Protein AF-A0A2P8EGB6-F1 (afdb_monomer_lite)

Organism: NCBI:txid648780

Structure (mmCIF, N/CA/C/O backbone):
data_AF-A0A2P8EGB6-F1
#
_entry.id   AF-A0A2P8EGB6-F1
#
loop_
_atom_site.group_PDB
_atom_site.id
_atom_site.type_symbol
_atom_site.label_atom_id
_atom_site.label_alt_id
_atom_site.label_comp_id
_atom_site.label_asym_id
_atom_site.label_entity_id
_atom_site.label_seq_id
_atom_site.pdbx_PDB_ins_code
_atom_site.Cartn_x
_atom_site.Cartn_y
_atom_site.Cartn_z
_atom_site.occupancy
_atom_site.B_iso_or_equiv
_atom_site.auth_seq_id
_atom_site.auth_comp_id
_atom_site.auth_asym_id
_atom_site.auth_atom_id
_atom_site.pdbx_PDB_model_num
ATOM 1 N N . MET A 1 1 ? -10.334 24.115 -2.825 1.00 45.19 1 MET A N 1
ATOM 2 C CA . MET A 1 1 ? -9.794 22.973 -2.061 1.00 45.19 1 MET A CA 1
ATOM 3 C C . MET A 1 1 ? -8.291 22.975 -2.270 1.00 45.19 1 MET A C 1
ATOM 5 O O . MET A 1 1 ? -7.832 22.592 -3.334 1.00 45.19 1 MET A O 1
ATOM 9 N N . THR A 1 2 ? -7.542 23.556 -1.335 1.00 49.91 2 THR A N 1
ATOM 10 C CA . THR A 1 2 ? -6.092 23.734 -1.488 1.00 49.91 2 THR A CA 1
ATOM 11 C C . THR A 1 2 ? -5.407 22.552 -0.816 1.00 49.91 2 THR A C 1
ATOM 13 O O . THR A 1 2 ? -5.345 22.494 0.410 1.00 49.91 2 THR A O 1
ATOM 16 N N . THR A 1 3 ? -4.961 21.571 -1.601 1.00 62.94 3 THR A N 1
ATOM 17 C CA . THR A 1 3 ? -4.206 20.421 -1.089 1.00 62.94 3 THR A CA 1
ATOM 18 C C . THR A 1 3 ? -2.882 20.918 -0.523 1.00 62.94 3 THR A C 1
ATOM 20 O O . THR A 1 3 ? -2.022 21.402 -1.256 1.00 62.94 3 THR A O 1
ATOM 23 N N . ARG A 1 4 ? -2.714 20.826 0.796 1.00 66.56 4 ARG A N 1
ATOM 24 C CA . ARG A 1 4 ? -1.430 21.082 1.449 1.00 66.56 4 ARG A CA 1
ATOM 25 C C . ARG A 1 4 ? -0.561 19.845 1.232 1.00 66.56 4 ARG A C 1
ATOM 27 O O . ARG A 1 4 ? -0.894 18.778 1.741 1.00 66.56 4 ARG A O 1
ATOM 34 N N . ILE A 1 5 ? 0.523 19.974 0.471 1.00 69.06 5 ILE A N 1
ATOM 35 C CA . ILE A 1 5 ? 1.498 18.890 0.318 1.00 69.06 5 ILE A CA 1
ATOM 36 C C . ILE A 1 5 ? 2.206 18.737 1.668 1.00 69.06 5 ILE A C 1
ATOM 38 O O . ILE A 1 5 ? 2.960 19.614 2.089 1.00 69.06 5 ILE A O 1
ATOM 42 N N . ARG A 1 6 ? 1.902 17.652 2.387 1.00 81.06 6 ARG A N 1
A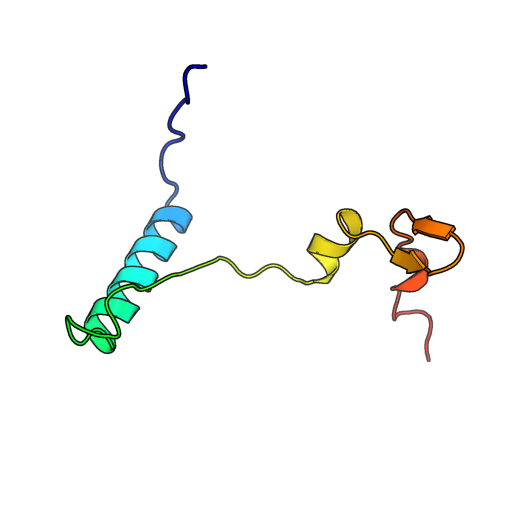TOM 43 C CA . ARG A 1 6 ? 2.687 17.231 3.551 1.00 81.06 6 ARG A CA 1
ATOM 44 C C . ARG A 1 6 ? 4.101 16.899 3.061 1.00 81.06 6 ARG A C 1
ATOM 46 O O . ARG A 1 6 ? 4.243 16.246 2.033 1.00 81.06 6 ARG A O 1
ATOM 53 N N . GLY A 1 7 ? 5.129 17.354 3.777 1.00 85.06 7 GLY A N 1
ATOM 54 C CA . GLY A 1 7 ? 6.511 16.976 3.471 1.00 85.06 7 GLY A CA 1
ATOM 55 C C . GLY A 1 7 ? 6.710 15.462 3.593 1.00 85.06 7 GLY A C 1
ATOM 56 O O . GLY A 1 7 ? 6.149 14.850 4.505 1.00 85.06 7 GLY A O 1
ATOM 57 N N . LEU A 1 8 ? 7.490 14.883 2.677 1.00 89.88 8 LEU A N 1
ATOM 58 C CA . LEU A 1 8 ? 7.826 13.457 2.687 1.00 89.88 8 LEU A CA 1
ATOM 59 C C . LEU A 1 8 ? 8.660 13.124 3.926 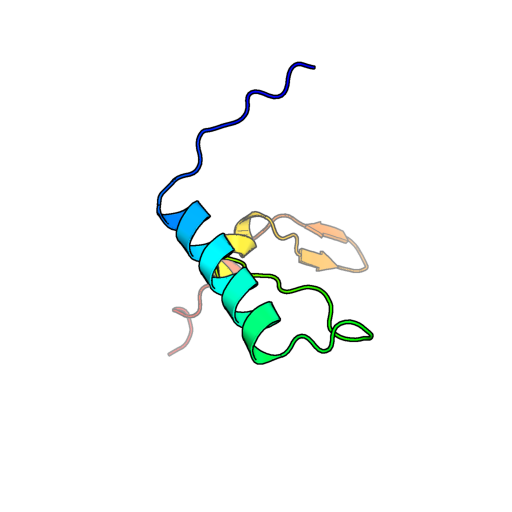1.00 89.88 8 LEU A C 1
ATOM 61 O O . LEU A 1 8 ? 9.647 13.803 4.218 1.00 89.88 8 LEU A O 1
ATOM 65 N N . THR A 1 9 ? 8.260 12.087 4.654 1.00 93.44 9 THR A N 1
ATOM 66 C CA . THR A 1 9 ? 9.058 11.536 5.752 1.00 93.44 9 THR A CA 1
ATOM 67 C C . THR A 1 9 ? 10.174 10.634 5.205 1.00 93.44 9 THR A C 1
ATOM 69 O O . THR A 1 9 ? 10.117 10.219 4.045 1.00 93.44 9 THR A O 1
ATOM 72 N N . PRO A 1 10 ? 11.184 10.274 6.018 1.00 95.12 10 PRO A N 1
ATOM 73 C CA . PRO A 1 10 ? 12.178 9.273 5.624 1.00 95.12 10 PRO A CA 1
ATOM 74 C C . PRO A 1 10 ? 11.553 7.941 5.188 1.00 95.12 10 PRO A C 1
ATOM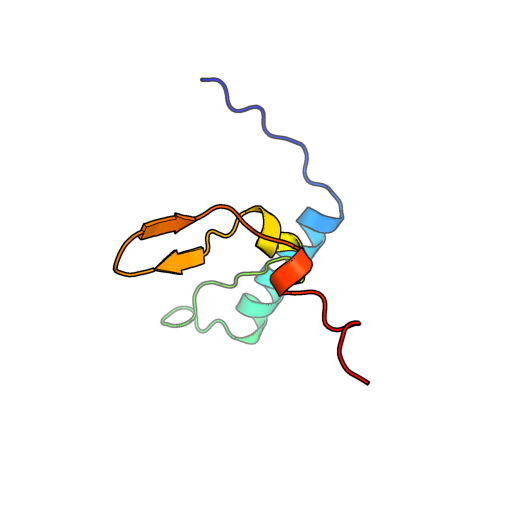 76 O O . PRO A 1 10 ? 11.989 7.356 4.200 1.00 95.12 10 PRO A O 1
ATOM 79 N N . ASP A 1 11 ? 10.482 7.506 5.856 1.00 93.69 11 ASP A N 1
ATOM 80 C CA . ASP A 1 11 ? 9.764 6.289 5.477 1.00 93.69 11 ASP A CA 1
ATOM 81 C C . ASP A 1 11 ? 9.078 6.434 4.117 1.00 93.69 11 ASP A C 1
ATOM 83 O O . ASP A 1 11 ? 8.876 5.440 3.421 1.00 93.69 11 ASP A O 1
ATOM 87 N N . ASP A 1 12 ? 8.626 7.638 3.745 1.00 94.06 12 ASP A N 1
ATOM 88 C CA . ASP A 1 12 ? 8.016 7.879 2.432 1.00 94.06 12 ASP A CA 1
ATOM 89 C C . ASP A 1 12 ? 9.088 7.784 1.341 1.00 94.06 12 ASP A C 1
ATOM 91 O O . ASP A 1 12 ? 8.875 7.148 0.309 1.00 94.06 12 ASP A O 1
ATOM 95 N N . VAL A 1 13 ? 10.272 8.346 1.602 1.00 95.94 13 VAL A N 1
ATOM 96 C CA . VAL A 1 13 ? 11.431 8.248 0.704 1.00 95.94 13 VAL A CA 1
ATOM 97 C C . VAL A 1 13 ? 11.875 6.792 0.540 1.00 95.94 13 VAL A C 1
ATOM 99 O O . VAL A 1 13 ? 12.140 6.363 -0.580 1.00 95.94 13 VAL A O 1
ATOM 102 N N . ALA A 1 14 ? 11.884 6.002 1.617 1.00 96.19 14 ALA A N 1
ATOM 103 C CA . ALA A 1 14 ? 12.246 4.587 1.556 1.00 96.19 14 ALA A CA 1
ATOM 104 C C . ALA A 1 14 ? 11.329 3.773 0.620 1.00 96.19 14 ALA A C 1
ATOM 106 O O . ALA A 1 14 ? 11.817 2.922 -0.123 1.00 96.19 14 ALA A O 1
ATOM 107 N N . LEU A 1 15 ? 10.020 4.058 0.596 1.00 96.62 15 LEU A N 1
ATOM 108 C CA . LEU A 1 15 ? 9.094 3.410 -0.342 1.00 96.62 15 LEU A CA 1
ATOM 109 C C . LEU A 1 15 ? 9.385 3.788 -1.796 1.00 96.62 15 LEU A C 1
ATOM 111 O O . LEU A 1 15 ? 9.331 2.928 -2.672 1.00 96.62 15 LEU A O 1
ATOM 115 N N . VAL A 1 16 ? 9.700 5.059 -2.059 1.00 96.25 16 VAL A N 1
ATOM 116 C CA . VAL A 1 16 ? 10.043 5.5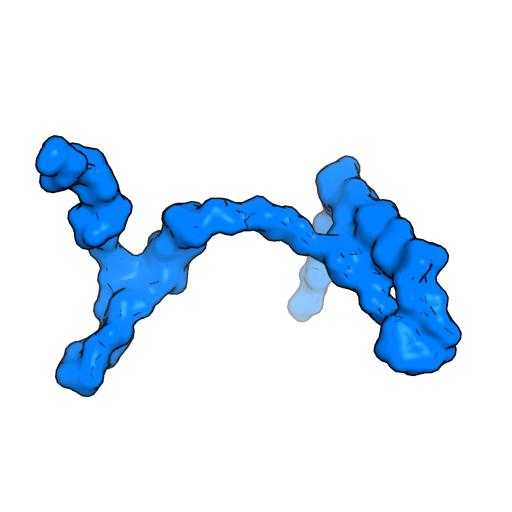28 -3.410 1.00 96.25 16 VAL A CA 1
ATOM 117 C C . VAL A 1 16 ? 11.307 4.836 -3.912 1.00 96.25 16 VAL A C 1
ATOM 119 O O . VAL A 1 16 ? 11.324 4.330 -5.032 1.00 96.25 16 VAL A O 1
ATOM 122 N N . GLU A 1 17 ? 12.343 4.760 -3.077 1.00 97.94 17 GLU A N 1
ATOM 123 C CA . GLU A 1 17 ? 13.593 4.080 -3.426 1.00 97.94 17 GLU A CA 1
ATOM 124 C C . GLU A 1 17 ? 13.378 2.577 -3.654 1.00 97.94 17 GLU A C 1
ATOM 126 O O . GLU A 1 17 ? 13.933 2.013 -4.598 1.00 97.94 17 GLU A O 1
ATOM 131 N N . PHE A 1 18 ? 12.514 1.933 -2.862 1.00 97.56 18 PHE A N 1
ATOM 132 C CA . PHE A 1 18 ? 12.157 0.529 -3.073 1.00 97.56 18 PHE A CA 1
ATOM 133 C C . PHE A 1 18 ? 11.398 0.314 -4.391 1.00 97.56 18 PHE A C 1
ATOM 135 O O . PHE A 1 18 ? 11.758 -0.563 -5.176 1.00 97.56 18 PHE A O 1
ATOM 142 N N . ALA A 1 19 ? 10.391 1.145 -4.679 1.00 97.19 19 ALA A N 1
ATOM 143 C CA . ALA A 1 19 ? 9.649 1.091 -5.938 1.00 97.19 19 ALA A CA 1
ATOM 144 C C . ALA A 1 19 ? 10.560 1.331 -7.152 1.00 97.19 19 ALA A C 1
ATOM 146 O O . ALA A 1 19 ? 10.412 0.649 -8.167 1.00 97.19 19 ALA A O 1
ATOM 147 N N . ARG A 1 20 ? 11.533 2.250 -7.039 1.00 96.69 20 ARG A N 1
ATOM 148 C CA . ARG A 1 20 ? 12.549 2.470 -8.077 1.00 96.69 20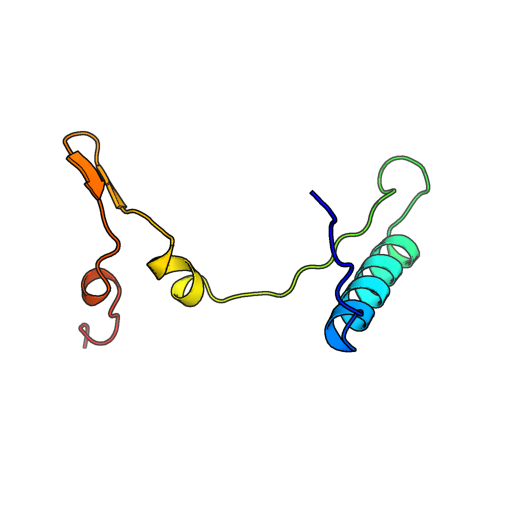 ARG A CA 1
ATOM 149 C C . ARG A 1 20 ? 13.391 1.217 -8.298 1.00 96.69 20 ARG A C 1
ATOM 151 O O . ARG A 1 20 ? 13.537 0.796 -9.438 1.00 96.69 20 ARG A O 1
ATOM 158 N N . GLY A 1 21 ? 13.859 0.579 -7.225 1.00 96.88 21 GLY A N 1
ATOM 159 C CA . GLY A 1 21 ? 14.627 -0.665 -7.311 1.00 96.88 21 GLY A CA 1
ATOM 160 C C . GLY A 1 21 ? 13.889 -1.793 -8.043 1.00 96.88 21 GLY A C 1
ATOM 161 O O . GLY A 1 21 ? 14.512 -2.530 -8.800 1.00 96.88 21 GLY A O 1
ATOM 162 N N . ILE A 1 22 ? 12.563 -1.897 -7.885 1.00 96.19 22 ILE A N 1
ATOM 163 C CA . ILE A 1 22 ? 11.737 -2.863 -8.633 1.00 96.19 22 ILE A CA 1
ATOM 164 C C . ILE A 1 22 ? 11.783 -2.574 -10.137 1.00 96.19 22 ILE A C 1
ATOM 166 O O . ILE A 1 22 ? 11.968 -3.497 -10.929 1.00 96.19 22 ILE A O 1
ATOM 170 N N . VAL A 1 23 ? 11.626 -1.307 -10.536 1.00 95.69 23 VAL A N 1
ATOM 171 C CA . VAL A 1 23 ? 11.718 -0.908 -11.951 1.00 95.69 23 VAL A CA 1
ATOM 172 C C . VAL A 1 23 ? 13.118 -1.169 -12.491 1.00 95.69 23 VAL A C 1
ATOM 174 O O . VAL A 1 23 ? 13.248 -1.746 -13.562 1.00 95.69 23 VAL A O 1
ATOM 177 N N . ASP A 1 24 ? 14.159 -0.806 -11.747 1.00 95.81 24 ASP A N 1
ATOM 178 C CA . ASP A 1 24 ? 15.546 -1.000 -12.176 1.00 95.81 24 ASP A CA 1
ATOM 179 C C . ASP A 1 24 ? 15.890 -2.493 -12.346 1.00 95.81 24 ASP A C 1
ATOM 181 O O . ASP A 1 24 ? 16.645 -2.862 -13.245 1.00 95.81 24 ASP A O 1
ATOM 185 N N . ALA A 1 25 ? 15.334 -3.364 -11.496 1.00 96.00 25 ALA A N 1
ATOM 186 C CA . ALA A 1 25 ? 15.621 -4.798 -11.502 1.00 96.00 25 ALA A CA 1
ATOM 187 C C . ALA A 1 25 ? 14.770 -5.608 -12.493 1.00 96.00 25 ALA A C 1
ATOM 189 O O . ALA A 1 25 ? 15.229 -6.632 -13.001 1.00 96.00 25 ALA A O 1
ATOM 190 N N . HIS A 1 26 ? 13.523 -5.196 -12.729 1.00 93.31 26 HIS A N 1
ATOM 191 C CA . HIS A 1 26 ? 12.536 -5.997 -13.464 1.00 93.31 26 HIS A CA 1
ATOM 192 C C . HIS A 1 26 ? 11.921 -5.277 -14.661 1.00 93.31 26 HIS A C 1
ATOM 194 O O . HIS A 1 26 ? 11.231 -5.907 -15.462 1.00 93.31 26 HIS A O 1
ATOM 200 N N . GLY A 1 27 ? 12.130 -3.968 -14.775 1.00 90.12 27 GLY A N 1
ATOM 201 C CA . GLY A 1 27 ? 11.552 -3.167 -15.834 1.00 90.12 27 GLY A CA 1
ATOM 202 C C . GLY A 1 27 ? 12.173 -3.488 -17.187 1.00 90.12 27 GLY A C 1
ATOM 203 O O . GLY A 1 27 ? 13.391 -3.505 -17.341 1.00 90.12 27 GLY A O 1
ATOM 204 N N . ASP A 1 28 ? 11.326 -3.716 -18.186 1.00 89.00 28 ASP A N 1
ATOM 205 C CA . ASP A 1 28 ? 11.747 -4.043 -19.556 1.00 89.00 28 ASP A CA 1
ATOM 206 C C . ASP A 1 28 ? 11.492 -2.892 -20.547 1.00 89.00 28 ASP A C 1
ATOM 208 O O . ASP A 1 28 ? 11.724 -3.025 -21.748 1.00 89.00 28 ASP A O 1
ATOM 212 N N . GLY A 1 29 ? 10.984 -1.757 -20.052 1.00 85.94 29 GLY A N 1
ATOM 213 C CA . GLY A 1 29 ? 10.634 -0.594 -20.870 1.00 85.94 29 GLY A CA 1
ATOM 214 C C . GLY A 1 29 ? 9.435 -0.811 -21.802 1.00 85.94 29 GLY A C 1
ATOM 215 O O . GLY A 1 29 ? 9.179 0.038 -22.654 1.00 85.94 29 GLY A O 1
ATOM 216 N N . SER A 1 30 ? 8.696 -1.916 -21.655 1.00 89.94 30 SER A N 1
ATOM 217 C CA . SER A 1 30 ? 7.544 -2.267 -22.491 1.00 89.94 30 SER A CA 1
ATOM 218 C C . SER A 1 30 ? 6.340 -2.748 -21.670 1.00 89.94 30 SER A C 1
ATOM 220 O O . SER A 1 30 ? 5.369 -2.009 -21.524 1.00 89.94 30 SER A O 1
ATOM 222 N N . THR A 1 31 ? 6.396 -3.953 -21.104 1.00 89.88 31 THR A N 1
ATOM 223 C CA . THR A 1 31 ? 5.298 -4.602 -20.375 1.00 89.88 31 THR A CA 1
ATOM 224 C C . THR A 1 31 ? 5.393 -4.319 -18.880 1.00 89.88 31 THR A C 1
ATOM 226 O O . THR A 1 31 ? 4.392 -3.993 -18.244 1.00 89.88 31 THR A O 1
ATOM 229 N N . HIS A 1 32 ? 6.603 -4.376 -18.323 1.00 88.38 32 HIS A N 1
ATOM 230 C CA . HIS A 1 32 ? 6.872 -4.088 -16.917 1.00 88.38 32 HIS A CA 1
ATOM 231 C C . HIS A 1 32 ? 7.491 -2.695 -16.828 1.00 88.38 32 HIS A C 1
ATOM 233 O O . HIS A 1 32 ? 8.701 -2.524 -16.933 1.00 88.38 32 HIS A O 1
ATOM 239 N N . THR A 1 33 ? 6.650 -1.670 -16.717 1.00 91.94 33 THR A N 1
ATOM 240 C CA . THR A 1 33 ? 7.089 -0.260 -16.782 1.00 91.94 33 THR A CA 1
ATOM 241 C C . THR A 1 33 ? 6.900 0.500 -15.476 1.00 91.94 33 THR A C 1
ATOM 243 O O . THR A 1 33 ? 7.324 1.646 -15.367 1.00 91.94 33 THR A O 1
ATOM 246 N N . MET A 1 34 ? 6.281 -0.130 -14.477 1.00 92.62 34 MET A N 1
ATOM 247 C CA . MET A 1 34 ? 5.909 0.499 -13.214 1.00 92.62 34 MET A CA 1
ATOM 248 C C . MET A 1 34 ? 6.301 -0.400 -12.043 1.00 92.62 34 MET A C 1
ATOM 250 O O . MET A 1 34 ? 6.036 -1.601 -12.059 1.00 92.62 34 MET A O 1
ATOM 254 N N . GLY A 1 35 ? 6.888 0.203 -11.013 1.00 92.31 35 GLY A N 1
ATOM 255 C CA . GLY A 1 35 ? 7.138 -0.416 -9.716 1.00 92.31 35 GLY A CA 1
ATOM 256 C C . GLY A 1 35 ? 6.273 0.254 -8.658 1.00 92.31 35 GLY A C 1
ATOM 257 O O . GLY A 1 35 ? 6.066 1.468 -8.695 1.00 92.31 35 GLY A O 1
ATOM 258 N N . ALA A 1 36 ? 5.758 -0.533 -7.720 1.00 94.31 36 ALA A N 1
ATOM 259 C CA . ALA A 1 36 ? 4.956 -0.037 -6.612 1.00 94.31 36 ALA A CA 1
ATOM 260 C C . ALA A 1 36 ? 5.476 -0.613 -5.296 1.00 94.31 36 ALA A C 1
ATOM 262 O O . ALA A 1 36 ? 5.840 -1.785 -5.215 1.00 94.31 36 ALA A O 1
ATOM 263 N N . ALA A 1 37 ? 5.481 0.226 -4.266 1.00 96.06 37 ALA A N 1
ATOM 264 C CA . ALA A 1 37 ? 5.850 -0.133 -2.910 1.00 96.06 37 ALA A CA 1
ATOM 265 C C . ALA A 1 37 ? 4.769 0.379 -1.963 1.00 96.06 37 ALA A C 1
ATOM 267 O O . ALA A 1 37 ? 4.336 1.528 -2.070 1.00 96.06 37 ALA A O 1
ATOM 268 N N . VAL A 1 38 ? 4.346 -0.466 -1.031 1.00 93.38 38 VAL A N 1
ATOM 269 C CA . VAL A 1 38 ? 3.379 -0.112 0.010 1.00 93.38 38 VAL A CA 1
ATOM 270 C C . VAL A 1 38 ? 3.911 -0.562 1.361 1.00 93.38 38 VAL A C 1
ATOM 272 O O . VAL A 1 38 ? 4.663 -1.534 1.446 1.00 93.38 38 VAL A O 1
ATOM 275 N N . ARG A 1 39 ? 3.523 0.141 2.427 1.00 91.25 39 ARG A N 1
ATOM 276 C CA . ARG A 1 39 ? 3.743 -0.359 3.788 1.00 91.25 39 ARG A CA 1
ATOM 277 C C . ARG A 1 39 ? 2.739 -1.467 4.049 1.00 91.25 39 ARG A C 1
ATOM 279 O O . ARG A 1 39 ? 1.553 -1.289 3.778 1.00 91.25 39 ARG A O 1
ATOM 286 N N . GLY A 1 40 ? 3.230 -2.587 4.565 1.00 90.25 40 GLY A N 1
ATOM 287 C CA . GLY A 1 40 ? 2.364 -3.607 5.132 1.00 90.25 40 GLY A CA 1
ATOM 288 C C . GLY A 1 40 ? 1.645 -3.061 6.362 1.00 90.25 40 GLY A C 1
ATOM 289 O O . GLY A 1 40 ? 2.177 -2.213 7.078 1.00 90.25 40 GLY A O 1
ATOM 290 N N . VAL A 1 41 ? 0.436 -3.557 6.570 1.00 88.06 41 VAL A N 1
ATOM 291 C CA . VAL A 1 41 ? -0.330 -3.425 7.807 1.00 88.06 41 VAL A CA 1
ATOM 292 C C . VAL A 1 41 ? -0.918 -4.793 8.098 1.00 88.06 41 VAL A C 1
ATOM 294 O O . VAL A 1 41 ? -1.213 -5.539 7.153 1.00 88.06 41 VAL A O 1
ATOM 297 N N . ASP A 1 42 ? -1.074 -5.132 9.371 1.00 88.88 42 ASP A N 1
ATOM 298 C CA . ASP A 1 42 ? -1.704 -6.396 9.704 1.00 88.88 42 ASP A CA 1
ATOM 299 C C . ASP A 1 42 ? -3.191 -6.312 9.365 1.00 88.88 42 ASP A C 1
ATOM 301 O O . ASP A 1 42 ? -3.837 -5.270 9.504 1.00 88.88 42 ASP A O 1
ATOM 305 N N . VAL A 1 43 ? -3.767 -7.423 8.902 1.00 83.31 43 VAL A N 1
ATOM 306 C CA . VAL A 1 43 ? -5.207 -7.463 8.608 1.00 83.31 43 VAL A CA 1
ATOM 307 C C . VAL A 1 43 ? -6.024 -7.079 9.845 1.00 83.31 43 VAL A C 1
ATOM 309 O O . VAL A 1 43 ? -7.040 -6.403 9.715 1.00 83.31 43 VAL A O 1
ATOM 312 N N . THR A 1 44 ? -5.533 -7.416 11.040 1.00 85.19 44 THR A N 1
ATOM 313 C CA . THR A 1 44 ? -6.108 -7.038 12.335 1.00 85.19 44 THR A CA 1
ATOM 314 C C . THR A 1 44 ? -6.145 -5.529 12.564 1.00 85.19 44 THR A C 1
ATOM 316 O O . THR A 1 44 ? -7.097 -5.043 13.168 1.00 85.19 44 THR A O 1
ATOM 319 N N . ASP A 1 45 ? -5.187 -4.772 12.024 1.00 87.38 45 ASP A N 1
ATOM 320 C CA . ASP A 1 45 ? -5.190 -3.304 12.084 1.00 87.38 45 ASP A CA 1
ATOM 321 C C . ASP A 1 45 ? -6.270 -2.702 11.176 1.00 87.38 45 ASP A C 1
ATOM 323 O O . ASP A 1 45 ? -6.751 -1.589 11.403 1.00 87.38 45 ASP A O 1
ATOM 327 N N . LEU A 1 46 ? -6.658 -3.439 10.132 1.00 88.25 46 LEU A N 1
ATOM 328 C CA . LEU A 1 46 ? -7.682 -3.032 9.174 1.00 88.25 46 LEU A CA 1
ATOM 329 C C . LEU A 1 46 ? -9.091 -3.464 9.578 1.00 88.25 46 LEU A C 1
ATOM 331 O O . LEU A 1 46 ? -10.062 -2.847 9.138 1.00 88.25 46 LEU A O 1
ATOM 335 N N . LEU A 1 47 ? -9.213 -4.495 10.416 1.00 87.69 47 LEU A N 1
ATOM 336 C CA . LEU A 1 47 ? -10.491 -5.044 10.861 1.00 87.69 47 LEU A CA 1
ATOM 337 C C . LEU A 1 47 ? -11.475 -3.990 11.417 1.00 87.69 47 LEU A C 1
ATOM 339 O O . LEU A 1 47 ? -12.644 -4.064 11.039 1.00 87.69 47 LEU A O 1
ATOM 343 N N . PRO A 1 48 ? -11.061 -2.960 12.190 1.00 88.75 48 PRO A N 1
ATOM 344 C CA . PRO A 1 48 ? -11.964 -1.895 12.647 1.00 88.75 48 PRO A CA 1
ATOM 345 C C . PRO A 1 48 ? -12.625 -1.078 11.529 1.00 88.75 48 PRO A C 1
ATOM 347 O O . PRO A 1 48 ? -13.634 -0.414 11.763 1.00 88.75 48 PRO A O 1
ATOM 350 N N . PHE A 1 49 ? -12.054 -1.103 10.325 1.00 87.94 49 PHE A N 1
ATOM 351 C CA . PHE A 1 49 ? -12.599 -0.450 9.134 1.00 87.94 49 PHE A CA 1
ATOM 352 C C . PHE A 1 49 ? -13.366 -1.425 8.232 1.00 87.94 49 PHE A C 1
ATOM 354 O O . PHE A 1 49 ? -14.004 -1.003 7.265 1.00 87.94 49 PHE A O 1
ATOM 361 N N . GLY A 1 50 ? -13.300 -2.723 8.531 1.00 84.75 50 GLY A N 1
ATOM 362 C CA . GLY A 1 50 ? -14.089 -3.756 7.883 1.00 84.75 50 GLY A CA 1
ATOM 363 C C . GLY A 1 50 ? -15.530 -3.771 8.391 1.00 84.75 50 GLY A C 1
ATOM 364 O O . GLY A 1 50 ? -15.831 -3.372 9.513 1.00 84.75 50 GLY A O 1
ATOM 365 N N . GLY A 1 51 ? -16.436 -4.261 7.551 1.00 82.69 51 GLY A N 1
ATOM 366 C CA . GLY A 1 51 ? -17.799 -4.598 7.949 1.00 82.69 51 GLY A CA 1
ATOM 367 C C . GLY A 1 51 ? -18.069 -6.061 7.638 1.00 82.69 51 GLY A C 1
ATOM 368 O O . GLY A 1 51 ? -17.695 -6.547 6.568 1.00 82.69 51 GLY A O 1
ATOM 369 N N . GLN A 1 52 ? -18.717 -6.773 8.556 1.00 84.88 52 GLN A N 1
ATOM 370 C CA . GLN A 1 52 ? -19.194 -8.121 8.267 1.00 84.88 52 GLN A CA 1
ATOM 371 C C . GLN A 1 52 ? -20.415 -8.012 7.354 1.00 84.88 52 GLN A C 1
ATOM 373 O O . GLN A 1 52 ? -21.367 -7.328 7.700 1.00 84.88 52 GLN A O 1
ATOM 378 N N . TRP A 1 53 ? -20.435 -8.698 6.214 1.00 91.19 53 TRP A N 1
ATOM 379 C CA . TRP A 1 53 ? -21.619 -8.723 5.355 1.00 91.19 53 TRP A CA 1
ATOM 380 C C . TRP A 1 53 ? -22.386 -10.037 5.505 1.00 91.19 53 TRP A C 1
ATOM 382 O O . TRP A 1 53 ? -21.790 -11.115 5.498 1.00 91.19 53 TRP A O 1
ATOM 392 N N . THR A 1 54 ? -23.711 -9.951 5.618 1.00 86.81 54 THR A N 1
ATOM 393 C CA . THR A 1 54 ? -24.611 -11.109 5.546 1.00 86.81 54 THR A CA 1
ATOM 394 C C . THR A 1 54 ? -25.698 -10.876 4.492 1.00 86.81 54 THR A C 1
ATOM 396 O O . THR A 1 54 ? -26.105 -9.727 4.300 1.00 86.81 54 THR A O 1
ATOM 399 N N . PRO A 1 55 ? -26.211 -11.933 3.832 1.00 93.56 55 PRO A N 1
ATOM 400 C CA . PRO A 1 55 ? -27.289 -11.790 2.852 1.00 93.56 55 PRO A CA 1
ATOM 401 C C . PRO A 1 55 ? -28.551 -11.131 3.421 1.00 93.56 55 PRO A C 1
ATOM 403 O O . PRO A 1 55 ? -29.171 -10.318 2.742 1.00 93.56 55 PRO A O 1
ATOM 406 N N . ASP A 1 56 ? -28.899 -11.454 4.671 1.00 96.00 56 ASP A N 1
ATOM 407 C CA . ASP A 1 56 ? -30.159 -11.028 5.290 1.00 96.00 56 ASP A CA 1
ATOM 408 C C . ASP A 1 56 ? -30.067 -9.659 5.978 1.00 96.00 56 ASP A C 1
ATOM 410 O O . ASP A 1 56 ? -31.063 -8.941 6.057 1.00 96.00 56 ASP A O 1
ATOM 414 N N . GLN A 1 57 ? -28.891 -9.288 6.495 1.00 91.56 57 GLN A N 1
ATOM 415 C CA . GLN A 1 57 ? -28.718 -8.079 7.317 1.00 91.56 57 GLN A CA 1
ATOM 416 C C . GLN A 1 57 ? -27.803 -7.032 6.670 1.00 91.56 57 GLN A C 1
ATOM 418 O O . GLN A 1 57 ? -27.653 -5.933 7.201 1.00 91.56 57 GLN A O 1
ATOM 423 N N . GLY A 1 58 ? -27.204 -7.340 5.517 1.00 91.31 58 GLY A N 1
ATOM 424 C CA . GLY A 1 58 ? -26.267 -6.449 4.842 1.00 91.31 58 GLY A CA 1
ATOM 425 C C . GLY A 1 58 ? -24.972 -6.263 5.635 1.00 91.31 58 GLY A C 1
ATOM 426 O O . GLY A 1 58 ? -24.489 -7.199 6.273 1.00 91.31 58 GLY A O 1
ATOM 427 N N . THR A 1 59 ? -24.387 -5.063 5.558 1.00 92.06 59 THR A N 1
ATOM 428 C CA . THR A 1 59 ? -23.135 -4.715 6.249 1.00 92.06 59 THR A CA 1
ATOM 429 C C . THR A 1 59 ? -23.390 -4.400 7.724 1.00 92.06 59 THR A C 1
ATOM 431 O O . THR A 1 59 ? -24.073 -3.434 8.056 1.00 92.06 59 THR A O 1
ATOM 434 N N . LEU A 1 60 ? -22.789 -5.195 8.600 1.00 88.25 60 LEU A N 1
ATOM 435 C CA . LEU A 1 60 ? -22.788 -5.079 10.051 1.00 88.25 60 LEU A CA 1
ATOM 436 C C . LEU A 1 60 ? -21.491 -4.404 10.540 1.00 88.25 60 LEU A C 1
ATOM 438 O O . LEU A 1 60 ? -20.452 -4.527 9.878 1.00 88.25 60 LEU A O 1
ATOM 442 N N . PRO A 1 61 ? -21.521 -3.720 11.700 1.00 86.38 61 PRO A N 1
ATOM 443 C CA . PRO A 1 61 ? -20.322 -3.183 12.339 1.00 86.38 61 PRO A CA 1
ATOM 444 C C . PRO A 1 61 ? -19.282 -4.266 12.638 1.00 86.38 61 PRO A C 1
ATOM 446 O O . PRO A 1 61 ? -19.627 -5.428 12.852 1.00 86.38 61 PRO A O 1
ATOM 449 N N . TYR A 1 62 ? -18.013 -3.867 12.701 1.00 86.94 62 TYR A N 1
ATOM 450 C CA . TYR A 1 62 ? -16.950 -4.729 13.202 1.00 86.94 62 TYR A CA 1
ATOM 451 C C . TYR A 1 62 ? -17.208 -5.133 14.663 1.00 86.94 62 TYR A C 1
ATOM 453 O O . TYR A 1 62 ? -17.441 -4.272 15.513 1.00 86.94 62 TYR A O 1
ATOM 461 N N . ASP A 1 63 ? -17.133 -6.436 14.945 1.00 86.69 63 ASP A N 1
ATOM 462 C CA . ASP A 1 63 ? -17.181 -7.002 16.293 1.00 86.69 63 ASP A CA 1
ATOM 463 C C . ASP A 1 63 ? -15.807 -7.599 16.651 1.00 86.69 63 ASP A C 1
ATOM 465 O O . ASP A 1 63 ? -15.455 -8.662 16.130 1.00 86.69 63 ASP A O 1
ATOM 469 N N . PRO A 1 64 ? -15.016 -6.947 17.525 1.00 83.06 64 PRO A N 1
ATOM 470 C CA . PRO A 1 64 ? -13.692 -7.429 17.903 1.00 83.06 64 PRO A CA 1
ATOM 471 C C . PRO A 1 64 ? -13.720 -8.749 18.677 1.00 83.06 64 PRO A C 1
ATOM 473 O O . PRO A 1 64 ? -12.749 -9.495 18.602 1.00 83.06 64 PRO A O 1
ATOM 476 N N . GLN A 1 65 ? -14.811 -9.082 19.378 1.00 83.75 65 GLN A N 1
ATOM 477 C CA . GLN A 1 65 ? -14.890 -10.338 20.137 1.00 83.75 65 GLN A CA 1
ATOM 478 C C . GLN A 1 65 ? -14.953 -11.565 19.222 1.00 83.75 65 GLN A C 1
ATOM 480 O O . GLN A 1 65 ? -14.616 -12.670 19.634 1.00 83.75 65 GLN A O 1
ATOM 485 N N . ARG A 1 66 ? -15.371 -11.378 17.967 1.00 76.44 66 ARG A N 1
ATOM 486 C CA . ARG A 1 66 ? -15.454 -12.4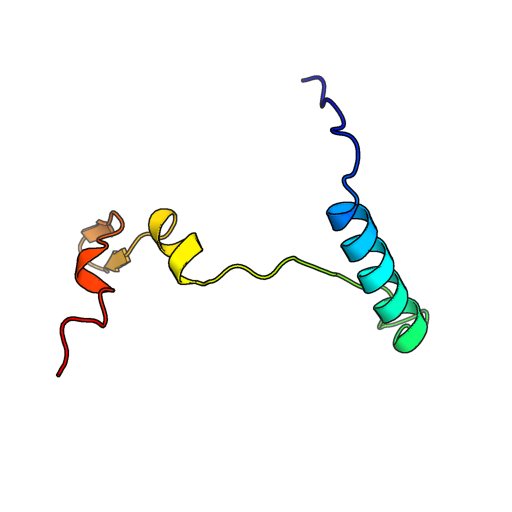42 16.963 1.00 76.44 66 ARG A CA 1
ATOM 487 C C . ARG A 1 66 ? -14.084 -12.910 16.459 1.00 76.44 66 ARG A C 1
ATOM 489 O O . ARG A 1 66 ? -13.988 -14.023 15.951 1.00 76.44 66 ARG A O 1
ATOM 496 N N . PHE A 1 67 ? -13.064 -12.060 16.551 1.00 72.81 67 PHE A N 1
ATOM 497 C CA . PHE A 1 67 ? -11.723 -12.296 16.001 1.00 72.81 67 PHE A CA 1
ATOM 498 C C . PHE A 1 67 ? -10.656 -12.418 17.098 1.00 72.81 67 PHE A C 1
ATOM 500 O O . PHE A 1 67 ? -9.465 -12.292 16.821 1.00 72.81 67 PHE A O 1
ATOM 507 N N . ASP A 1 68 ? -11.079 -12.627 18.345 1.00 74.69 68 ASP A N 1
ATOM 508 C CA . ASP A 1 68 ? -10.180 -12.894 19.460 1.00 74.69 68 ASP A CA 1
ATOM 509 C C . ASP A 1 68 ? -9.792 -14.383 19.487 1.00 74.69 68 ASP A C 1
ATOM 511 O O . ASP A 1 68 ? -10.512 -15.231 20.017 1.00 74.69 68 ASP A O 1
ATOM 515 N N . ASP A 1 69 ? -8.633 -14.701 18.908 1.00 61.19 69 ASP A N 1
ATOM 516 C CA . ASP A 1 69 ? -8.063 -16.055 18.880 1.00 61.19 69 ASP A CA 1
ATOM 517 C C . ASP A 1 69 ? -7.516 -16.515 20.254 1.00 61.19 69 ASP A C 1
ATOM 519 O O . ASP A 1 69 ? -7.034 -17.640 20.376 1.00 61.19 69 ASP A O 1
ATOM 523 N N . THR A 1 70 ? -7.609 -15.704 21.322 1.00 56.84 70 THR A N 1
ATOM 524 C CA . THR A 1 70 ? -7.273 -16.158 22.691 1.00 56.84 70 THR A CA 1
ATOM 525 C C . THR A 1 70 ? -8.385 -16.972 23.367 1.00 56.84 70 THR A C 1
ATOM 527 O O . THR A 1 70 ? -8.201 -17.455 24.483 1.00 56.84 70 THR A O 1
ATOM 530 N N . ALA A 1 71 ? -9.517 -17.196 22.688 1.00 54.47 71 ALA A N 1
ATOM 531 C CA . ALA A 1 71 ? -10.641 -17.993 23.187 1.00 54.47 71 ALA A CA 1
ATOM 532 C C . ALA A 1 71 ? -10.573 -19.503 22.850 1.00 54.47 71 ALA A C 1
ATOM 534 O O . ALA A 1 71 ? -11.562 -20.211 23.050 1.00 54.47 71 ALA A O 1
ATOM 535 N N . GLY A 1 72 ? -9.443 -20.006 22.338 1.00 54.09 72 GLY A N 1
ATOM 536 C CA . GLY A 1 72 ? -9.258 -21.420 21.987 1.00 54.09 72 GLY A CA 1
ATOM 537 C C . GLY A 1 72 ? -7.965 -22.020 22.544 1.00 54.09 72 GLY A C 1
ATOM 538 O O . GLY A 1 72 ? -6.928 -21.943 21.891 1.00 54.09 72 GLY A O 1
ATOM 539 N N . GLU A 1 73 ? -8.056 -22.621 23.735 1.00 38.34 73 GLU A N 1
ATOM 540 C CA . GLU A 1 73 ? -7.172 -23.710 24.203 1.00 38.34 73 GLU A CA 1
ATOM 541 C C . GLU A 1 73 ? -7.353 -24.987 23.366 1.00 38.34 73 GLU A C 1
ATOM 543 O O . GLU A 1 73 ? -8.511 -25.293 22.987 1.00 38.34 73 GLU A O 1
#

pLDDT: mean 85.39, std 13.29, range [38.34, 97.94]

Radius of gyration: 19.87 Å; chains: 1; bounding box: 46×47×47 Å

Sequence (73 aa):
MTTRIRGLTPDDVALVEFARGIVDAHGDGSTHTMGAAVRGVDVTDLLPFGGQWTPDQGTLPYDPQRFDDTAGE

Foldseek 3Di:
DDDDDDDQDPVNVVQVVVQVVCCVPPNPVPPRRGGGGDDDDDVVVCQQVAFDADPVPGTHGRDVVVVPPVVDD

Secondary structure (DSSP, 8-state):
-----PPPPHHHHHHHHHHHHHHHHH--SSS-----------HHHHGGG--EEETTTEEEPP-GGGG-GGG--